Protein 9IHA (pdb70)

Secondary structure (P-SEA, 3-state):
cccccccbbbbbbcbbbbbccccbbbbcccbbbbbcccccccbbbbccccbbbbcccccccccc

Nearest PDB structures (foldseek):
  1pwt-assembly1_A  TM=9.621E-01  e=1.793E-08  Gallus gallus
  2f2v-assembly1_A  TM=9.416E-01  e=3.703E-08  Gallus gallus
  3jv3-assembly1_A  TM=9.490E-01  e=1.162E-05  Mus musculus
  2ak5-assembly1_B-2  TM=9.292E-01  e=5.544E-05  Rattus norvegicus
  2yuo-assembly1_A  TM=9.198E-01  e=2.366E-04  Mus musculus

Structure (mmCIF, N/CA/C/O backbone):
data_9IHA
#
_entry.id   9IHA
#
_cell.length_a   32.021
_cell.length_b   36.562
_cell.length_c   64.926
_cell.angle_alpha   90.000
_cell.angle_beta   90.000
_cell.angle_gamma   90.000
#
_symmetry.space_group_name_H-M   'P 21 21 21'
#
loop_
_entity.id
_entity.type
_entity.pdbx_description
1 polymer 'Spectrin alpha chain, non-erythrocytic 1'
2 non-polymer 'SULFATE ION'
3 water water
#
loop_
_atom_site.group_PDB
_atom_site.id
_atom_site.type_symbol
_atom_site.label_atom_id
_atom_site.label_alt_id
_atom_site.label_comp_id
_atom_site.label_asym_id
_atom_site.label_entity_id
_atom_site.label_seq_id
_atom_site.pdbx_PDB_ins_code
_atom_site.Cartn_x
_atom_site.Cartn_y
_atom_site.Cartn_z
_atom_site.occupancy
_atom_site.B_iso_or_equiv
_atom_site.auth_seq_id
_atom_site.auth_comp_id
_atom_site.auth_asym_id
_atom_site.auth_atom_id
_atom_site.pdbx_PDB_model_num
ATOM 1 N N . GLY A 1 1 ? 23.505 -12.377 -12.827 1.000 19.587 -1 GLY AAA N 1
ATOM 2 C CA . GLY A 1 1 ? 24.492 -11.326 -13.071 1.000 17.353 -1 GLY AAA CA 1
ATOM 3 C C . GLY A 1 1 ? 23.784 -10.112 -13.648 1.000 17.761 -1 GLY AAA C 1
ATOM 4 O O . GLY A 1 1 ? 22.566 -9.966 -13.482 1.000 19.054 -1 GLY AAA O 1
ATOM 5 N N . PRO A 1 2 ? 24.551 -9.124 -14.126 1.000 16.492 0 PRO AAA N 1
ATOM 6 C CA . PRO A 1 2 ? 23.963 -7.824 -14.403 1.000 17.909 0 PRO AAA CA 1
ATOM 7 C C . PRO A 1 2 ? 22.988 -7.847 -15.576 1.000 19.436 0 PRO AAA C 1
ATOM 8 O O . PRO A 1 2 ? 22.068 -7.046 -15.576 1.000 21.966 0 PRO AAA O 1
ATOM 12 N N . MET A 1 3 ? 23.248 -8.690 -16.539 1.000 20.397 1 MET AAA N 1
ATOM 13 C CA . MET A 1 3 ? 22.338 -8.687 -17.720 1.000 22.747 1 MET AAA CA 1
ATOM 14 C C . MET A 1 3 ? 20.945 -9.116 -17.355 1.000 22.998 1 MET AAA C 1
ATOM 15 O O . MET A 1 3 ? 19.946 -8.522 -17.830 1.000 27.333 1 MET AAA O 1
ATOM 20 N N . ASP A 1 4 ? 20.813 -10.112 -16.496 1.000 24.351 2 ASP AAA N 1
ATOM 21 C CA . ASP A 1 4 ? 19.469 -10.547 -16.063 1.000 27.253 2 ASP AAA CA 1
ATOM 22 C C . ASP A 1 4 ? 18.770 -9.474 -15.235 1.000 28.865 2 ASP AAA C 1
ATOM 23 O O . ASP A 1 4 ? 17.658 -9.467 -15.167 1.000 39.191 2 ASP AAA O 1
ATOM 28 N N . GLU A 1 5 ? 19.540 -8.712 -14.478 1.000 22.113 3 GLU AAA N 1
ATOM 29 C CA . GLU A 1 5 ? 18.988 -7.724 -13.524 1.000 22.354 3 GLU AAA CA 1
ATOM 30 C C . GLU A 1 5 ? 18.709 -6.401 -14.191 1.000 25.012 3 GLU AAA C 1
ATOM 31 O O . GLU A 1 5 ? 17.831 -5.698 -13.634 1.000 24.008 3 GLU AAA O 1
ATOM 37 N N A THR A 1 6 ? 19.362 -6.030 -15.281 0.660 31.374 4 THR AAA N 1
ATOM 38 N N B THR A 1 6 ? 19.418 -6.014 -15.255 0.340 26.712 4 THR AAA N 1
ATOM 39 C CA A THR A 1 6 ? 19.206 -4.674 -15.831 0.660 62.599 4 THR AAA CA 1
ATOM 40 C CA B THR A 1 6 ? 19.202 -4.677 -15.822 0.340 32.594 4 THR AAA CA 1
ATOM 41 C C A THR A 1 6 ? 17.635 -4.519 -15.889 0.660 53.489 4 THR AAA C 1
ATOM 42 C C B THR A 1 6 ? 17.709 -4.394 -16.102 0.340 31.033 4 THR AAA C 1
ATOM 43 O O A THR A 1 6 ? 16.869 -5.307 -16.470 0.660 31.145 4 THR AAA O 1
ATOM 44 O O B THR A 1 6 ? 17.206 -5.020 -17.076 0.340 31.999 4 THR AAA O 1
ATOM 51 N N . GLY A 1 7 ? 17.343 -3.227 -15.594 1.000 26.541 5 GLY AAA N 1
ATOM 52 C CA . GLY A 1 7 ? 16.083 -2.600 -15.947 1.000 26.971 5 GLY AAA CA 1
ATOM 53 C C . GLY A 1 7 ? 14.994 -3.235 -15.151 1.000 24.400 5 GLY AAA C 1
ATOM 54 O O . GLY A 1 7 ? 13.904 -2.787 -15.321 1.000 32.342 5 GLY AAA O 1
ATOM 55 N N . LYS A 1 8 ? 15.256 -4.285 -14.368 1.000 20.693 6 LYS AAA N 1
ATOM 56 C CA . LYS A 1 8 ? 14.147 -4.993 -13.709 1.000 17.718 6 LYS AAA CA 1
ATOM 57 C C . LYS A 1 8 ? 13.812 -4.339 -12.378 1.000 16.426 6 LYS AAA C 1
ATOM 58 O O . LYS A 1 8 ? 14.697 -4.045 -11.547 1.000 21.632 6 LYS AAA O 1
ATOM 64 N N . GLU A 1 9 ? 12.533 -4.155 -12.190 1.000 14.318 7 GLU AAA N 1
ATOM 65 C CA . GLU A 1 9 ? 11.957 -3.727 -10.931 1.000 13.176 7 GLU AAA CA 1
ATOM 66 C C . GLU A 1 9 ? 11.423 -4.950 -10.230 1.000 11.720 7 GLU AAA C 1
ATOM 67 O O . GLU A 1 9 ? 10.611 -5.656 -10.825 1.000 13.840 7 GLU AAA O 1
ATOM 73 N N . LEU A 1 10 ? 11.870 -5.220 -9.038 1.000 11.919 8 LEU AAA N 1
ATOM 74 C CA . LEU A 1 10 ? 11.540 -6.467 -8.358 1.000 11.788 8 LEU AAA CA 1
ATOM 75 C C . LEU A 1 10 ? 10.422 -6.285 -7.359 1.000 11.526 8 LEU AAA C 1
ATOM 76 O O . LEU A 1 10 ? 10.172 -5.172 -6.861 1.000 12.138 8 LEU AAA O 1
ATOM 81 N N A LEU A 1 11 ? 9.785 -7.406 -7.014 0.920 10.829 9 LEU AAA N 1
ATOM 82 N N B LEU A 1 11 ? 9.743 -7.363 -7.008 0.080 9.543 9 LEU AAA N 1
ATOM 83 C CA A LEU A 1 11 ? 8.637 -7.496 -6.114 0.920 10.473 9 LEU AAA CA 1
ATOM 84 C CA B LEU A 1 11 ? 8.727 -7.273 -5.962 0.080 10.459 9 LEU AAA CA 1
ATOM 85 C C A LEU A 1 11 ? 8.885 -8.635 -5.130 0.920 10.514 9 LEU AAA C 1
ATOM 86 C C B LEU A 1 11 ? 8.949 -8.508 -5.103 0.080 10.778 9 LEU AAA C 1
ATOM 87 O O A LEU A 1 11 ? 9.323 -9.718 -5.516 0.920 12.190 9 LEU AAA O 1
ATOM 88 O O B LEU A 1 11 ? 9.649 -9.461 -5.552 0.080 9.812 9 LEU AAA O 1
ATOM 97 N N . LEU A 1 12 ? 8.483 -8.388 -3.876 1.000 11.037 10 LEU AAA N 1
ATOM 98 C CA . LEU A 1 12 ? 8.446 -9.456 -2.865 1.000 11.403 10 LEU AAA CA 1
ATOM 99 C C . LEU A 1 12 ? 6.978 -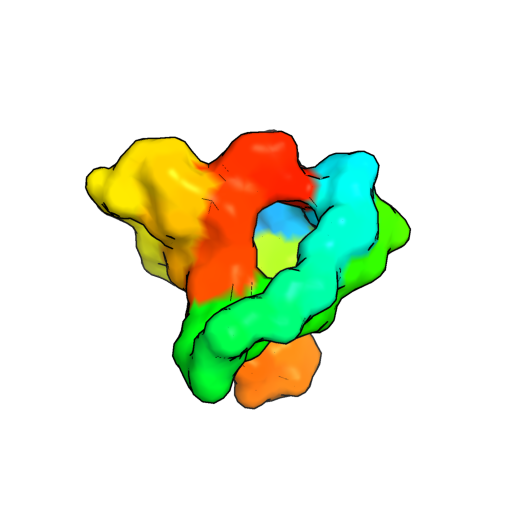9.895 -2.688 1.000 11.128 10 LEU AAA C 1
ATOM 100 O O . LEU A 1 12 ? 6.105 -9.042 -2.505 1.000 11.753 10 LEU AAA O 1
ATOM 105 N N . VAL A 1 13 ? 6.760 -11.192 -2.679 1.000 11.124 11 VAL AAA N 1
ATOM 106 C CA . VAL A 1 13 ? 5.436 -11.724 -2.356 1.000 10.643 11 VAL AAA CA 1
ATOM 107 C C . VAL A 1 13 ? 5.249 -11.763 -0.856 1.000 11.242 11 VAL AAA C 1
ATOM 108 O O . VAL A 1 13 ? 6.027 -12.385 -0.109 1.000 12.607 11 VAL AAA O 1
ATOM 112 N N . LEU A 1 14 ? 4.208 -11.093 -0.395 1.000 11.620 12 LEU AAA N 1
ATOM 113 C CA . LEU A 1 14 ? 3.874 -10.954 1.041 1.000 12.767 12 LEU AAA CA 1
ATOM 114 C C . LEU A 1 14 ? 3.064 -12.098 1.575 1.000 12.444 12 LEU AAA C 1
ATOM 115 O O . LEU A 1 14 ? 3.166 -12.399 2.778 1.000 14.376 12 LEU AAA O 1
ATOM 120 N N A TYR A 1 15 ? 2.204 -12.689 0.763 0.500 11.974 13 TYR AAA N 1
ATOM 121 N N B TYR A 1 15 ? 2.202 -12.686 0.765 0.500 11.975 13 TYR AAA N 1
ATOM 122 C CA A TYR A 1 15 ? 1.269 -13.745 1.182 0.500 12.634 13 TYR AAA CA 1
ATOM 123 C CA B TYR A 1 15 ? 1.283 -13.752 1.189 0.500 12.622 13 TYR AAA CA 1
ATOM 124 C C A TYR A 1 15 ? 1.167 -14.714 0.032 0.500 11.833 13 TYR AAA C 1
ATOM 125 C C B TYR A 1 15 ? 1.170 -14.714 0.034 0.500 11.832 13 TYR AAA C 1
ATOM 126 O O A TYR A 1 15 ? 1.250 -14.272 -1.157 0.500 11.885 13 TYR AAA O 1
ATOM 127 O O B TYR A 1 15 ? 1.253 -14.269 -1.155 0.500 11.877 13 TYR AAA O 1
ATOM 144 N N . ASP A 1 16 ? 0.947 -15.984 0.328 1.000 13.207 14 ASP AAA N 1
ATOM 145 C CA . ASP A 1 16 ? 0.713 -16.917 -0.769 1.000 13.164 14 ASP AAA CA 1
ATOM 146 C C . ASP A 1 16 ? -0.478 -16.466 -1.611 1.000 12.928 14 ASP AAA C 1
ATOM 147 O O . ASP A 1 16 ? -1.472 -15.992 -1.070 1.000 13.470 14 ASP AAA O 1
ATOM 152 N N . TYR A 1 17 ? -0.404 -16.730 -2.923 1.000 12.328 15 TYR AAA N 1
ATOM 153 C CA . TYR A 1 17 ? -1.543 -16.465 -3.803 1.000 11.961 15 TYR AAA CA 1
ATOM 154 C C . TYR A 1 17 ? -1.734 -17.638 -4.728 1.000 12.597 15 TYR AAA C 1
ATOM 155 O O . TYR A 1 17 ? -0.805 -18.020 -5.442 1.000 13.262 15 TYR AAA O 1
ATOM 164 N N A GLN A 1 18 ? -2.921 -18.219 -4.701 0.540 13.305 16 GLN AAA N 1
ATOM 165 N N B GLN A 1 18 ? -2.944 -18.167 -4.716 0.460 13.062 16 GLN AAA N 1
ATOM 166 C CA A GLN A 1 18 ? -3.265 -19.303 -5.619 0.540 14.710 16 GLN AAA CA 1
ATOM 167 C CA B GLN A 1 18 ? -3.334 -19.282 -5.577 0.460 14.703 16 GLN AAA CA 1
ATOM 168 C C A GLN A 1 18 ? -4.064 -18.737 -6.796 0.540 14.143 16 GLN AAA C 1
ATOM 169 C C B GLN A 1 18 ? -4.093 -18.744 -6.797 0.460 14.220 16 GLN AAA C 1
ATOM 170 O O A GLN A 1 18 ? -5.083 -18.044 -6.657 0.540 15.232 16 GLN AAA O 1
ATOM 171 O O B GLN A 1 18 ? -5.109 -18.038 -6.683 0.460 14.933 16 GLN AAA O 1
ATOM 182 N N . GLU A 1 19 ? -3.587 -19.075 -7.974 1.000 14.402 17 GLU AAA N 1
ATOM 183 C CA . GLU A 1 19 ? -4.254 -18.629 -9.214 1.000 14.493 17 GLU AAA CA 1
ATOM 184 C C . GLU A 1 19 ? -5.718 -19.060 -9.285 1.000 15.985 17 GLU AAA C 1
ATOM 185 O O . GLU A 1 19 ? -6.070 -20.159 -8.836 1.000 19.104 17 GLU AAA O 1
ATOM 191 N N A LYS A 1 20 ? -6.515 -18.174 -9.875 0.670 15.348 18 LYS AAA N 1
ATOM 192 N N B LYS A 1 20 ? -6.531 -18.183 -9.878 0.330 15.193 18 LYS AAA N 1
ATOM 193 C CA A LYS A 1 20 ? -7.949 -18.473 -10.088 0.670 16.932 18 LYS AAA CA 1
ATOM 194 C CA B LYS A 1 20 ? -7.978 -18.469 -10.053 0.330 17.313 18 LYS AAA CA 1
ATOM 195 C C A LYS A 1 20 ? -8.371 -18.229 -11.516 0.670 15.452 18 LYS AAA C 1
ATOM 196 C C B LYS A 1 20 ? -8.344 -18.491 -11.534 0.330 15.951 18 LYS AAA C 1
ATOM 197 O O A LYS A 1 20 ? -9.569 -18.231 -11.784 0.670 16.776 18 LYS AAA O 1
ATOM 198 O O B LYS A 1 20 ? -9.492 -18.955 -11.859 0.330 16.914 18 LYS AAA O 1
ATOM 209 N N . SER A 1 21 ? -7.436 -18.083 -12.420 1.000 13.327 19 SER AAA N 1
ATOM 210 C CA . SER A 1 21 ? -7.764 -18.040 -13.850 1.000 12.654 19 SER AAA CA 1
ATOM 211 C C . SER A 1 21 ? -6.511 -18.418 -14.588 1.000 11.148 19 SER AAA C 1
ATOM 212 O O . SER A 1 21 ? -5.391 -18.382 -14.030 1.000 11.901 19 SER AAA O 1
ATOM 215 N N . PRO A 1 22 ? -6.617 -18.676 -15.898 1.000 11.552 20 PRO AAA N 1
ATOM 216 C CA . PRO A 1 22 ? -5.435 -19.084 -16.661 1.000 11.949 20 PRO AAA CA 1
ATOM 217 C C . PRO A 1 22 ? -4.365 -18.026 -16.854 1.000 11.330 20 PRO AAA C 1
ATOM 218 O O . PRO A 1 22 ? -3.264 -18.388 -17.278 1.000 12.896 20 PRO AAA O 1
ATOM 222 N N . ARG A 1 23 ? -4.692 -16.772 -16.566 1.000 11.244 21 ARG AAA N 1
ATOM 223 C CA . ARG A 1 23 ? -3.764 -15.654 -16.758 1.000 11.597 21 ARG AAA CA 1
ATOM 224 C C . ARG A 1 23 ? -3.161 -15.201 -15.441 1.000 10.579 21 ARG AAA C 1
ATOM 225 O O . ARG A 1 23 ? -2.442 -14.185 -15.447 1.000 12.355 21 ARG AAA O 1
ATOM 233 N N . GLU A 1 24 ? -3.388 -15.932 -14.359 1.000 10.420 22 GLU AAA N 1
ATOM 234 C CA . GLU A 1 24 ? -2.844 -15.619 -13.041 1.000 10.187 22 GLU AAA CA 1
ATOM 235 C C . GLU A 1 24 ? -1.661 -16.520 -12.707 1.000 10.237 22 GLU AAA C 1
ATOM 236 O O . GLU A 1 24 ? -1.557 -17.636 -13.217 1.000 12.093 22 GLU AAA O 1
ATOM 242 N N . VAL A 1 25 ? -0.784 -16.025 -11.842 1.000 10.748 23 VAL AAA N 1
ATOM 243 C CA . VAL A 1 25 ? 0.415 -16.723 -11.420 1.000 11.732 23 VAL AAA CA 1
ATOM 244 C C . VAL A 1 25 ? 0.298 -17.128 -9.968 1.000 11.338 23 VAL AAA C 1
ATOM 245 O O . VAL A 1 25 ? 0.105 -16.275 -9.096 1.000 12.895 23 VAL AAA O 1
ATOM 249 N N . THR A 1 26 ? 0.460 -18.422 -9.665 1.000 12.372 24 THR AAA N 1
ATOM 250 C CA . THR A 1 26 ? 0.552 -18.878 -8.275 1.000 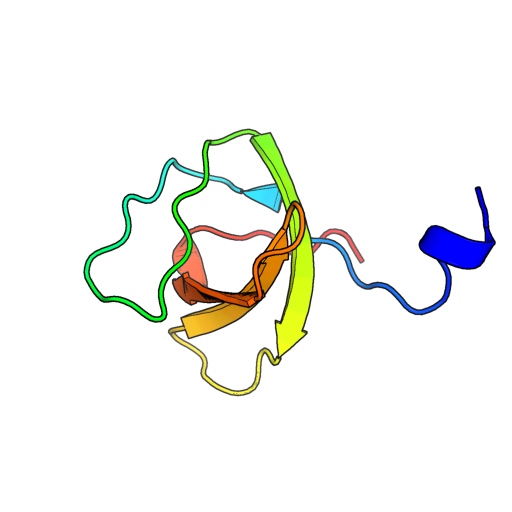12.630 24 THR AAA CA 1
ATOM 251 C C . THR A 1 26 ? 1.901 -18.532 -7.726 1.000 12.992 24 THR AAA C 1
ATOM 252 O O . THR A 1 26 ? 2.929 -18.832 -8.389 1.000 14.762 24 THR AAA O 1
ATOM 256 N N . VAL A 1 27 ? 1.953 -17.922 -6.549 1.000 12.325 25 VAL AAA N 1
ATOM 257 C CA . VAL A 1 27 ? 3.212 -17.525 -5.909 1.000 12.983 25 VAL AAA CA 1
ATOM 258 C C . VAL A 1 27 ? 3.122 -17.877 -4.434 1.000 13.642 25 VAL AAA C 1
ATOM 259 O O . VAL A 1 27 ? 2.016 -18.029 -3.852 1.000 13.806 25 VAL AAA O 1
ATOM 263 N N . LYS A 1 28 ? 4.284 -17.912 -3.808 1.000 13.901 26 LYS AAA N 1
ATOM 264 C CA . LYS A 1 28 ? 4.420 -18.195 -2.383 1.000 15.102 26 LYS AAA CA 1
ATOM 265 C C . LYS A 1 28 ? 5.075 -17.037 -1.664 1.000 14.476 26 LYS AAA C 1
ATOM 266 O O . LYS A 1 28 ? 5.954 -16.368 -2.248 1.000 14.214 26 LYS AAA O 1
ATOM 272 N N . LYS A 1 29 ? 4.692 -16.804 -0.434 1.000 15.079 27 LYS AAA N 1
ATOM 273 C CA . LYS A 1 29 ? 5.312 -15.804 0.445 1.000 14.592 27 LYS AAA CA 1
ATOM 274 C C . LYS A 1 29 ? 6.822 -15.968 0.348 1.000 15.731 27 LYS AAA C 1
ATOM 275 O O . LYS A 1 29 ? 7.383 -17.070 0.465 1.000 17.298 27 LYS AAA O 1
ATOM 281 N N . GLY A 1 30 ? 7.479 -14.849 0.085 1.000 14.822 28 GLY AAA N 1
ATOM 282 C CA . GLY A 1 30 ? 8.955 -14.809 -0.005 1.000 16.255 28 GLY AAA CA 1
ATOM 283 C C . GLY A 1 30 ? 9.470 -14.887 -1.428 1.000 15.637 28 GLY AAA C 1
ATOM 284 O O . GLY A 1 30 ? 10.656 -14.597 -1.666 1.000 17.358 28 GLY AAA O 1
ATOM 285 N N . ASP A 1 31 ? 8.647 -15.273 -2.378 1.000 15.023 29 ASP AAA N 1
ATOM 286 C CA . ASP A 1 31 ? 9.103 -15.310 -3.784 1.000 14.809 29 ASP AAA CA 1
ATOM 287 C C . ASP A 1 31 ? 9.456 -13.906 -4.256 1.000 13.646 29 ASP AAA C 1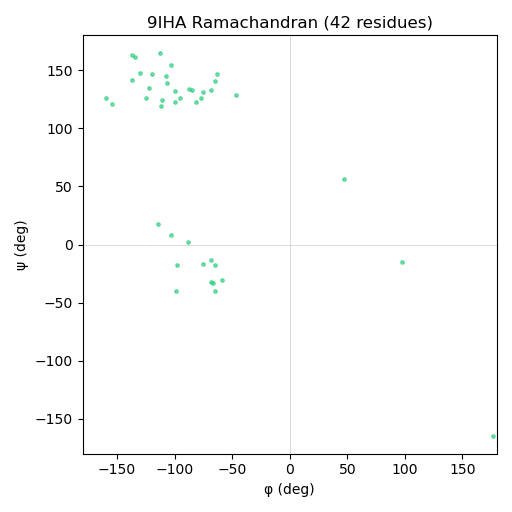
ATOM 288 O O . ASP A 1 31 ? 8.813 -12.912 -3.852 1.000 13.603 29 ASP AAA O 1
ATOM 293 N N . ILE A 1 32 ? 10.444 -13.829 -5.133 1.000 13.847 30 ILE AAA N 1
ATOM 294 C CA . ILE A 1 32 ? 10.896 -12.554 -5.722 1.000 12.649 30 ILE AAA CA 1
ATOM 295 C C . ILE A 1 32 ? 10.523 -12.569 -7.188 1.000 12.531 30 ILE AAA C 1
ATOM 296 O O . ILE A 1 32 ? 10.903 -13.483 -7.954 1.000 15.206 30 ILE AAA O 1
ATOM 301 N N . LEU A 1 33 ? 9.691 -11.615 -7.577 1.000 11.649 31 LEU AAA N 1
ATOM 302 C CA . LEU A 1 33 ? 9.147 -11.516 -8.939 1.000 11.208 31 LEU AAA CA 1
ATOM 303 C C . LEU A 1 33 ? 9.688 -10.287 -9.632 1.000 10.757 31 LEU AAA C 1
ATOM 304 O O . LEU A 1 33 ? 10.195 -9.364 -8.999 1.000 11.826 31 LEU AAA O 1
ATOM 309 N N . THR A 1 34 ? 9.540 -10.232 -10.949 1.000 10.777 32 THR AAA N 1
ATOM 310 C CA . THR A 1 34 ? 9.783 -9.006 -11.715 1.000 10.675 32 THR AAA CA 1
ATOM 311 C C . THR A 1 34 ? 8.451 -8.333 -12.011 1.000 10.348 32 THR AAA C 1
ATOM 312 O O . THR A 1 34 ? 7.514 -8.982 -12.486 1.000 11.109 32 THR AAA O 1
ATOM 316 N N . LEU A 1 35 ? 8.379 -7.039 -11.758 1.000 10.136 33 LEU AAA N 1
ATOM 317 C CA . LEU A 1 35 ? 7.185 -6.269 -12.136 1.000 9.813 33 LEU AAA CA 1
ATOM 318 C C . LEU A 1 35 ? 7.184 -5.983 -13.623 1.000 10.164 33 LEU AAA C 1
ATOM 319 O O . LEU A 1 35 ? 8.136 -5.389 -14.145 1.000 11.824 33 LEU AAA O 1
ATOM 324 N N . LEU A 1 36 ? 6.112 -6.349 -14.305 1.000 9.482 34 LEU AAA N 1
ATOM 325 C CA . LEU A 1 36 ? 5.911 -5.962 -15.700 1.000 9.985 34 LEU AAA CA 1
ATOM 326 C C . LEU A 1 36 ? 4.988 -4.773 -15.835 1.000 10.108 34 LEU AAA C 1
ATOM 327 O O . LEU A 1 36 ? 5.219 -3.917 -16.683 1.000 11.459 34 LEU AAA O 1
ATOM 332 N N . ASN A 1 37 ? 3.901 -4.686 -15.036 1.000 10.017 35 ASN AAA N 1
ATOM 333 C CA . ASN A 1 37 ? 2.960 -3.571 -15.251 1.000 10.491 35 ASN AAA CA 1
ATOM 334 C C . ASN A 1 37 ? 2.126 -3.355 -14.013 1.000 9.962 35 ASN AAA C 1
ATOM 335 O O . ASN A 1 37 ? 1.493 -4.304 -13.494 1.000 10.896 35 ASN AAA O 1
ATOM 340 N N . SER A 1 38 ? 2.116 -2.125 -13.517 1.000 10.498 36 SER AAA N 1
ATOM 341 C CA . SER A 1 38 ? 1.396 -1.733 -12.310 1.000 10.643 36 SER AAA CA 1
ATOM 342 C C . SER A 1 38 ? 0.257 -0.748 -12.607 1.000 11.456 36 SER AAA C 1
ATOM 343 O O . SER A 1 38 ? -0.192 -0.095 -11.664 1.000 13.411 36 SER AAA O 1
ATOM 346 N N . THR A 1 39 ? -0.197 -0.626 -13.848 1.000 11.165 37 THR AAA N 1
ATOM 347 C CA . THR A 1 39 ? -1.200 0.425 -14.142 1.000 11.763 37 THR AAA CA 1
ATOM 348 C C . THR A 1 39 ? -2.595 0.085 -13.651 1.000 12.059 37 THR AAA C 1
ATOM 349 O O . THR A 1 39 ? -3.419 0.978 -13.551 1.000 13.049 37 THR AAA O 1
ATOM 353 N N . ASN A 1 40 ? -2.882 -1.178 -13.333 1.000 12.407 38 ASN AAA N 1
ATOM 354 C CA . ASN A 1 40 ? -4.147 -1.537 -12.642 1.000 12.746 38 ASN AAA CA 1
ATOM 355 C C . ASN A 1 40 ? -3.821 -1.587 -11.153 1.000 11.953 38 ASN AAA C 1
ATOM 356 O O . ASN A 1 40 ? -2.916 -2.237 -10.709 1.000 13.406 38 ASN AAA O 1
ATOM 361 N N . LYS A 1 41 ? -4.585 -0.839 -10.352 1.000 14.371 39 LYS AAA N 1
ATOM 362 C CA . LYS A 1 41 ? -4.273 -0.705 -8.919 1.000 15.429 39 LYS AAA CA 1
ATOM 363 C C . LYS A 1 41 ? -4.526 -1.994 -8.143 1.000 14.546 39 LYS AAA C 1
ATOM 364 O O . LYS A 1 41 ? -3.977 -2.168 -7.054 1.000 15.700 39 LYS AAA O 1
ATOM 370 N N A ASP A 1 42 ? -5.388 -2.861 -8.677 0.870 14.279 40 ASP AAA N 1
ATOM 371 N N B ASP A 1 42 ? -5.384 -2.880 -8.676 0.130 11.670 40 ASP AAA N 1
ATOM 372 C CA A ASP A 1 42 ? -5.729 -4.115 -7.986 0.870 13.819 40 ASP AAA CA 1
ATOM 373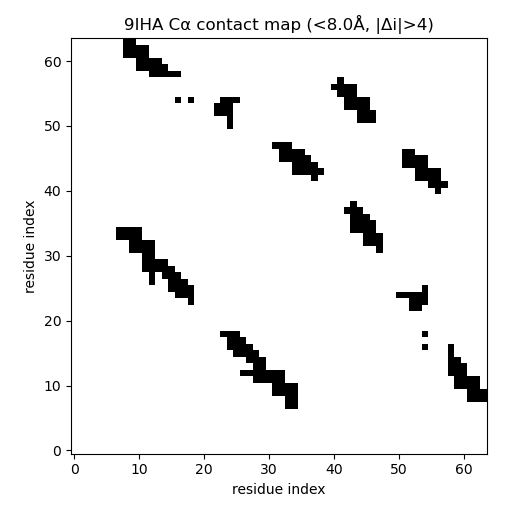 C CA B ASP A 1 42 ? -5.822 -4.156 -8.044 0.130 13.095 40 ASP AAA CA 1
ATOM 374 C C A ASP A 1 42 ? -4.931 -5.336 -8.458 0.870 11.534 40 ASP AAA C 1
ATOM 375 C C B ASP A 1 42 ? -4.942 -5.343 -8.455 0.130 11.418 40 ASP AAA C 1
ATOM 376 O O A ASP A 1 42 ? -4.810 -6.260 -7.682 0.870 11.811 40 ASP AAA O 1
ATOM 377 O O B ASP A 1 42 ? -4.736 -6.239 -7.610 0.130 12.061 40 ASP AAA O 1
ATOM 386 N N . TRP A 1 43 ? -4.425 -5.330 -9.685 1.000 11.796 41 TRP AAA N 1
ATOM 387 C CA . TRP A 1 43 ? -3.772 -6.505 -10.297 1.000 10.827 41 TRP AAA CA 1
ATOM 388 C C . TRP A 1 43 ? -2.494 -6.044 -10.986 1.000 10.126 41 TRP AAA C 1
ATOM 389 O O . TRP A 1 43 ? -2.568 -5.199 -11.879 1.000 11.466 41 TRP AAA O 1
ATOM 400 N N . TRP A 1 44 ? -1.361 -6.620 -10.614 1.000 9.262 42 TRP AAA N 1
ATOM 401 C CA . TRP A 1 44 ? -0.089 -6.312 -11.261 1.000 9.128 42 TRP AAA CA 1
ATOM 402 C C . TRP A 1 44 ? 0.333 -7.459 -12.139 1.000 9.147 42 TRP AAA C 1
ATOM 403 O O . TRP A 1 44 ? 0.175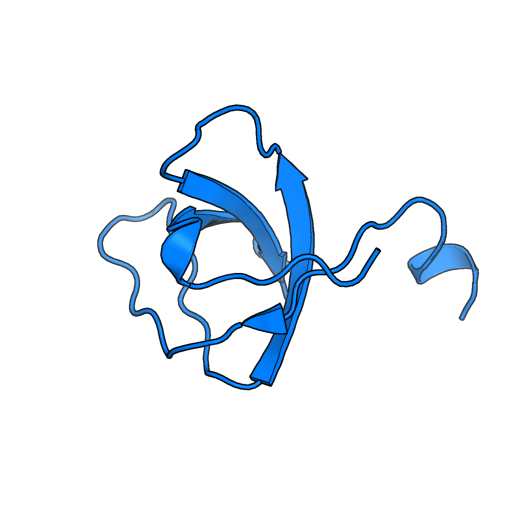 -8.638 -11.790 1.000 9.655 42 TRP AAA O 1
ATOM 414 N N . LYS A 1 45 ? 0.853 -7.138 -13.326 1.000 9.133 43 LYS AAA N 1
ATOM 415 C CA . LYS A 1 45 ? 1.449 -8.140 -14.197 1.000 9.270 43 LYS AAA CA 1
ATOM 416 C C . LYS A 1 45 ? 2.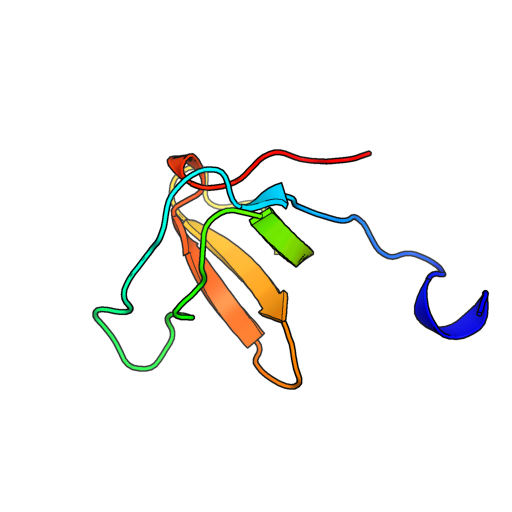877 -8.331 -13.764 1.000 8.987 43 LYS AAA C 1
ATOM 417 O O . LYS A 1 45 ? 3.622 -7.360 -13.562 1.000 9.524 43 LYS AAA O 1
ATOM 423 N N . VAL A 1 46 ? 3.272 -9.602 -13.640 1.000 8.979 44 VAL AAA N 1
ATOM 424 C CA . VAL A 1 46 ? 4.557 -9.993 -13.099 1.000 9.458 44 VAL AAA CA 1
ATOM 425 C C . VAL A 1 46 ? 5.164 -11.063 -13.992 1.000 9.948 44 VAL AAA C 1
ATOM 426 O O . VAL A 1 46 ? 4.476 -11.744 -14.772 1.000 10.724 44 VAL AAA O 1
ATOM 430 N N . GLU A 1 47 ? 6.480 -11.221 -13.829 1.000 11.134 45 GLU AAA N 1
ATOM 431 C CA . GLU A 1 47 ? 7.227 -12.330 -14.451 1.000 11.487 45 GLU AAA CA 1
ATOM 432 C C . GLU A 1 47 ? 7.899 -13.112 -13.339 1.000 12.158 45 GLU AAA C 1
ATOM 433 O O . GLU A 1 47 ? 8.524 -12.533 -12.432 1.000 12.996 45 GLU AAA O 1
ATOM 439 N N . PHE A 1 48 ? 7.784 -14.425 -13.425 1.000 12.423 46 PHE AAA N 1
ATOM 440 C CA . PHE A 1 48 ? 8.353 -15.314 -12.400 1.000 13.589 46 PHE AAA CA 1
ATOM 441 C C . PHE A 1 48 ? 8.616 -16.653 -13.095 1.000 15.109 46 PHE AAA C 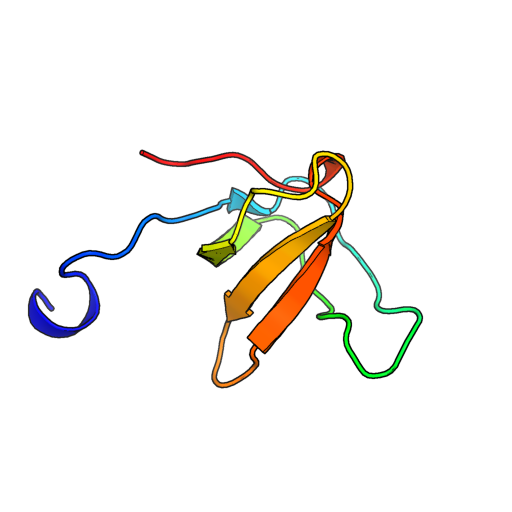1
ATOM 442 O O . PHE A 1 48 ? 7.712 -17.284 -13.556 1.000 16.093 46 PHE AAA O 1
ATOM 450 N N . ASN A 1 49 ? 9.820 -17.125 -13.113 1.000 19.569 47 ASN AAA N 1
ATOM 451 C CA . ASN A 1 49 ? 10.179 -18.513 -13.595 1.000 22.612 47 ASN AAA CA 1
ATOM 452 C C . ASN A 1 49 ? 9.492 -18.825 -14.938 1.000 19.907 47 ASN AAA C 1
ATOM 453 O O . ASN A 1 49 ? 8.784 -19.898 -15.174 1.000 22.434 47 ASN AAA O 1
ATOM 458 N N . ASP A 1 50 ? 9.739 -17.995 -15.890 1.000 20.315 48 ASP AAA N 1
ATOM 459 C CA . ASP A 1 50 ? 9.243 -18.246 -17.317 1.000 21.214 48 ASP AAA CA 1
ATOM 460 C C . ASP A 1 50 ? 7.714 -18.081 -17.412 1.000 15.978 48 ASP AAA C 1
ATOM 461 O O . ASP A 1 50 ? 7.152 -18.375 -18.469 1.000 19.178 48 ASP AAA O 1
ATOM 466 N N A ARG A 1 51 ? 7.039 -17.541 -16.383 0.610 14.327 49 ARG AAA N 1
ATOM 467 N N B ARG A 1 51 ? 7.051 -17.507 -16.396 0.390 13.890 49 ARG AAA N 1
ATOM 468 C CA A ARG A 1 51 ? 5.619 -17.227 -16.487 0.610 14.088 49 ARG AAA CA 1
ATOM 469 C CA B ARG A 1 51 ? 5.600 -17.243 -16.424 0.390 13.813 49 ARG AAA CA 1
ATOM 470 C C A ARG A 1 51 ? 5.482 -15.715 -16.499 0.610 12.774 49 ARG AAA C 1
ATOM 471 C C B ARG A 1 51 ? 5.337 -15.740 -16.354 0.390 12.476 49 ARG AAA C 1
ATOM 472 O O A ARG A 1 51 ? 6.291 -15.018 -15.810 0.610 13.151 49 ARG AAA O 1
ATOM 473 O O B ARG A 1 51 ? 5.854 -15.055 -15.463 0.390 11.740 49 ARG AAA O 1
ATOM 488 N N . GLN A 1 52 ? 4.461 -15.247 -17.203 1.000 11.806 50 GLN AAA N 1
ATOM 489 C CA . GLN A 1 52 ? 4.032 -13.850 -17.170 1.000 11.016 50 GLN AAA CA 1
ATOM 490 C C . GLN A 1 52 ? 2.537 -13.828 -16.951 1.000 10.818 50 GLN AAA C 1
ATOM 491 O O . GLN A 1 52 ? 1.789 -14.451 -17.699 1.000 12.554 50 GLN AAA O 1
ATOM 497 N N . GLY A 1 53 ? 2.090 -13.099 -15.942 1.000 10.045 51 GLY AAA N 1
ATOM 498 C CA . GLY A 1 53 ? 0.655 -13.045 -15.679 1.000 9.957 51 GLY AAA CA 1
ATOM 499 C C . GLY A 1 53 ? 0.381 -12.240 -14.445 1.000 9.418 51 GLY AAA C 1
ATOM 500 O O . GLY A 1 53 ? 1.231 -11.482 -13.978 1.000 10.750 51 GLY AAA O 1
ATOM 501 N N . PHE A 1 54 ? -0.820 -12.359 -13.900 1.000 9.615 52 PHE AAA N 1
ATOM 502 C CA . PHE A 1 54 ? -1.302 -11.407 -12.909 1.000 9.400 52 PHE AAA CA 1
ATOM 503 C C . PHE A 1 54 ? -1.348 -11.986 -11.520 1.000 9.131 52 PHE AAA C 1
ATOM 504 O O . PHE A 1 54 ? -1.712 -13.169 -11.311 1.000 10.153 52 PHE AAA O 1
ATOM 512 N N . VAL A 1 55 ? -1.066 -11.132 -10.555 1.000 8.942 53 VAL AAA N 1
ATOM 513 C CA . VAL A 1 55 ? -1.164 -11.391 -9.121 1.000 9.094 53 VAL AAA CA 1
ATOM 514 C C . VAL A 1 55 ? -1.802 -10.150 -8.503 1.000 9.028 53 VAL AAA C 1
ATOM 515 O O . VAL A 1 55 ? -1.459 -9.030 -8.947 1.000 9.395 53 VAL AAA O 1
ATOM 519 N N . PRO A 1 56 ? -2.678 -10.240 -7.511 1.000 9.311 54 PRO AAA N 1
ATOM 520 C CA . PRO A 1 56 ? -3.242 -8.991 -6.966 1.000 9.676 54 PRO AAA CA 1
ATOM 521 C C . PRO A 1 56 ? -2.153 -8.151 -6.299 1.000 9.617 54 PRO AAA C 1
ATOM 522 O O . PRO A 1 56 ? -1.287 -8.659 -5.583 1.000 9.925 54 PRO AAA O 1
ATOM 526 N N . ALA A 1 57 ? -2.254 -6.834 -6.498 1.000 9.843 55 ALA AAA N 1
ATOM 527 C CA . ALA A 1 57 ? -1.263 -5.909 -5.968 1.000 10.081 55 ALA AAA CA 1
ATOM 528 C C . ALA A 1 57 ? -1.123 -5.972 -4.474 1.000 10.044 55 ALA AAA C 1
ATOM 529 O O . ALA A 1 57 ? -0.010 -5.761 -3.935 1.000 11.264 55 ALA AAA O 1
ATOM 531 N N . ALA A 1 58 ? -2.197 -6.301 -3.746 1.000 10.187 56 ALA AAA N 1
ATOM 532 C CA . ALA A 1 58 ? -2.133 -6.358 -2.280 1.000 11.024 56 ALA AAA CA 1
ATOM 533 C C . ALA A 1 58 ? -1.208 -7.446 -1.766 1.000 10.914 56 ALA AAA C 1
ATOM 534 O O . ALA A 1 58 ? -0.827 -7.422 -0.593 1.000 12.994 56 ALA AAA O 1
ATOM 536 N N . TYR A 1 59 ? -0.872 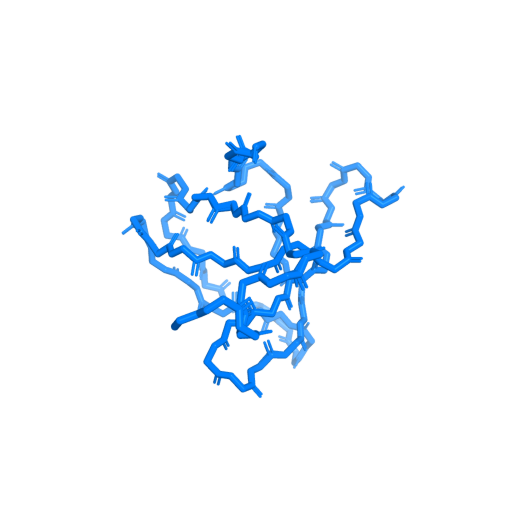-8.402 -2.618 1.000 10.347 57 TYR AAA N 1
ATOM 537 C CA . TYR A 1 59 ? 0.016 -9.503 -2.227 1.000 10.607 57 TYR AAA CA 1
ATOM 538 C C . TYR A 1 59 ? 1.504 -9.173 -2.450 1.000 10.926 57 TYR AAA C 1
ATOM 539 O O . TYR A 1 59 ? 2.328 -10.062 -2.198 1.000 12.207 57 TYR AAA O 1
ATOM 548 N N . LEU A 1 60 ? 1.810 -7.977 -2.908 1.000 10.751 58 LEU AAA N 1
ATOM 549 C CA . LEU A 1 60 ? 3.130 -7.674 -3.458 1.000 10.716 58 LEU AAA CA 1
ATOM 550 C C . LEU A 1 60 ? 3.686 -6.421 -2.821 1.000 11.802 58 LEU AAA C 1
ATOM 551 O O . LEU A 1 60 ? 2.941 -5.472 -2.510 1.000 13.552 58 LEU AAA O 1
ATOM 556 N N . LYS A 1 61 ? 5.022 -6.391 -2.681 1.000 11.648 59 LYS AAA N 1
ATOM 557 C CA . LYS A 1 61 ? 5.768 -5.220 -2.186 1.000 12.494 59 LYS AAA CA 1
ATOM 558 C C . LYS A 1 61 ? 6.826 -4.868 -3.213 1.000 11.389 59 LYS AAA C 1
ATOM 559 O O . LYS A 1 61 ? 7.670 -5.691 -3.559 1.000 12.165 59 LYS AAA O 1
ATOM 565 N N . LYS A 1 62 ? 6.848 -3.629 -3.662 1.000 12.673 60 LYS AAA N 1
ATOM 566 C CA . LYS A 1 62 ? 7.937 -3.172 -4.530 1.000 12.321 60 LYS AAA CA 1
ATOM 567 C C . LYS A 1 62 ? 9.257 -3.104 -3.776 1.000 12.719 60 LYS AAA C 1
ATOM 568 O O . LYS A 1 62 ? 9.324 -2.560 -2.676 1.000 14.974 60 LYS AAA O 1
ATOM 574 N N . LEU A 1 63 ? 10.291 -3.647 -4.385 1.000 13.042 61 LEU AAA N 1
ATOM 575 C CA . LEU A 1 63 ? 11.654 -3.680 -3.788 1.000 13.410 61 LEU AAA CA 1
ATOM 576 C C . LEU A 1 63 ? 12.531 -2.546 -4.338 1.000 16.803 61 LEU AAA C 1
ATOM 577 O O . LEU A 1 63 ? 13.555 -2.249 -3.703 1.000 21.869 61 LEU AAA O 1
ATOM 582 N N . ASP A 1 64 ? 12.261 -1.887 -5.442 1.000 27.401 62 ASP AAA N 1
ATOM 583 C CA . ASP A 1 64 ? 12.804 -0.510 -5.743 1.000 44.319 62 ASP AAA CA 1
ATOM 584 C C . ASP A 1 64 ? 14.326 -0.600 -5.913 1.000 58.695 62 ASP AAA C 1
ATOM 585 O O . ASP A 1 64 ? 14.841 -1.386 -6.753 1.000 82.691 62 ASP AAA O 1
#

Solvent-accessible surface area: 4623 Å² total; per-residue (Å²): 77,109,171,96,119,105,76,79,106,68,0,52,1,55,128,75,20,122,65,175,36,118,164,22,3,37,2,124,148,44,35,87,2,17,23,69,68,43,126,76,167,79,85,32,67,0,50,40,117,156,100,106,3,71,0,20,12,79,64,12,101,85,79,154

B-factor: mean 20.71, std 13.15, range [8.94, 112.04]

Radius of gyration: 11.01 Å; Cα contacts (8 Å, |Δi|>4): 125; chains: 1; bounding box: 32×20×19 Å

Sequence (64 aa):
GPMDETTGKELLLLVLYYDYQQEKKSPREVTVKKGDILTLLNSTNKDDWWKVEFNDRRQGFVPAAYLKKLD

Foldseek 3Di:
DVVVVPPWWKKFFQAFDDDDDPQADTDHGGFIWTWDACPDVQWTWIHDDNHTHIDTPVRIGTPD